Protein AF-A0A6M0Q9H6-F1 (afdb_monomer_lite)

Structure (mmCIF, N/CA/C/O backbone):
data_AF-A0A6M0Q9H6-F1
#
_entry.id   AF-A0A6M0Q9H6-F1
#
loop_
_atom_site.group_PDB
_atom_site.id
_atom_site.type_symbol
_atom_site.label_atom_id
_atom_site.label_alt_id
_atom_site.label_comp_id
_atom_site.label_asym_id
_atom_site.label_entity_id
_atom_site.label_seq_id
_atom_site.pdbx_PDB_ins_code
_atom_site.Cartn_x
_atom_site.Cartn_y
_atom_site.Cartn_z
_atom_site.occupancy
_atom_site.B_iso_or_equiv
_atom_site.auth_seq_id
_atom_site.auth_comp_id
_atom_site.auth_asym_id
_atom_site.auth_atom_id
_atom_site.pdbx_PDB_model_num
ATOM 1 N N . MET A 1 1 ? 6.453 -12.053 -12.865 1.00 72.69 1 MET A N 1
ATOM 2 C CA . MET A 1 1 ? 6.809 -11.068 -11.818 1.00 72.69 1 MET A CA 1
ATOM 3 C C . MET A 1 1 ? 5.564 -10.401 -11.248 1.00 72.69 1 MET A C 1
ATOM 5 O O . MET A 1 1 ? 5.385 -10.471 -10.042 1.00 72.69 1 MET A O 1
ATOM 9 N N . VAL A 1 2 ? 4.666 -9.883 -12.101 1.00 80.12 2 VAL A N 1
ATOM 10 C CA . VAL A 1 2 ? 3.345 -9.345 -11.707 1.00 80.12 2 VAL A CA 1
ATOM 11 C C . VAL A 1 2 ? 2.633 -10.237 -10.683 1.00 80.12 2 VAL A C 1
ATOM 13 O O . VAL A 1 2 ? 2.388 -9.797 -9.571 1.00 80.12 2 VAL A O 1
ATOM 16 N N . TYR A 1 3 ? 2.394 -11.515 -11.000 1.00 85.38 3 TYR A N 1
ATOM 17 C CA . TYR A 1 3 ? 1.658 -12.434 -10.118 1.00 85.38 3 TYR A CA 1
ATOM 18 C C . TYR A 1 3 ? 2.249 -12.576 -8.709 1.00 85.38 3 TYR A C 1
ATOM 20 O O . TYR A 1 3 ? 1.498 -12.706 -7.750 1.00 85.38 3 TYR A O 1
ATOM 28 N N . ILE A 1 4 ? 3.577 -12.510 -8.571 1.00 88.38 4 ILE A N 1
ATOM 29 C CA . ILE A 1 4 ? 4.256 -12.602 -7.271 1.00 88.38 4 ILE A CA 1
ATOM 30 C C . ILE A 1 4 ? 3.972 -11.341 -6.449 1.00 88.38 4 ILE A C 1
ATOM 32 O O . ILE A 1 4 ? 3.616 -11.443 -5.281 1.00 88.38 4 ILE A O 1
ATOM 36 N N . LEU A 1 5 ? 4.064 -10.159 -7.067 1.00 86.31 5 LEU A N 1
ATOM 37 C CA . LEU A 1 5 ? 3.745 -8.889 -6.410 1.00 86.31 5 LEU A CA 1
ATOM 38 C C . LEU A 1 5 ? 2.273 -8.826 -5.987 1.00 86.31 5 LEU A C 1
ATOM 40 O O . LEU A 1 5 ? 1.971 -8.388 -4.880 1.00 86.31 5 LEU A O 1
ATOM 44 N N . ILE A 1 6 ? 1.366 -9.323 -6.831 1.00 88.69 6 ILE A N 1
ATOM 45 C CA . ILE A 1 6 ? -0.061 -9.448 -6.504 1.00 88.69 6 ILE A CA 1
ATOM 46 C C . ILE A 1 6 ? -0.256 -10.336 -5.274 1.00 88.69 6 ILE A C 1
ATOM 48 O O . ILE A 1 6 ? -0.943 -9.945 -4.332 1.00 88.69 6 ILE A O 1
ATOM 52 N N . LEU A 1 7 ? 0.377 -11.512 -5.257 1.00 91.94 7 LEU A N 1
ATOM 53 C CA . LEU A 1 7 ? 0.319 -12.440 -4.127 1.00 91.94 7 LEU A CA 1
ATOM 54 C C . LEU A 1 7 ? 0.826 -11.787 -2.838 1.00 91.94 7 LEU A C 1
ATOM 56 O O . LEU A 1 7 ? 0.160 -11.871 -1.809 1.00 91.94 7 LEU A O 1
ATOM 60 N N . ILE A 1 8 ? 1.957 -11.080 -2.905 1.00 90.19 8 ILE A N 1
ATOM 61 C CA . ILE A 1 8 ? 2.517 -10.345 -1.764 1.00 90.19 8 ILE A CA 1
ATOM 62 C C . ILE A 1 8 ? 1.533 -9.279 -1.271 1.00 90.19 8 ILE A C 1
ATOM 64 O O . ILE A 1 8 ? 1.279 -9.199 -0.069 1.00 90.19 8 ILE A O 1
ATOM 68 N N . ALA A 1 9 ? 0.948 -8.487 -2.174 1.00 88.12 9 ALA A N 1
ATOM 69 C CA . ALA A 1 9 ? -0.020 -7.458 -1.806 1.00 88.12 9 ALA A CA 1
ATOM 70 C C . ALA A 1 9 ? -1.238 -8.065 -1.094 1.00 88.12 9 ALA A C 1
ATOM 72 O O . ALA A 1 9 ? -1.616 -7.600 -0.019 1.00 88.12 9 ALA A O 1
ATOM 73 N N . LEU A 1 10 ? -1.810 -9.141 -1.641 1.00 91.12 10 LEU A N 1
ATOM 74 C CA . LEU A 1 10 ? -2.946 -9.838 -1.035 1.00 91.12 10 LEU A CA 1
ATOM 75 C C . LEU A 1 10 ? -2.608 -10.401 0.348 1.00 91.12 10 LEU A C 1
ATOM 77 O O . LEU A 1 10 ? -3.406 -10.248 1.273 1.00 91.12 10 LEU A O 1
ATOM 81 N N . VAL A 1 11 ? -1.426 -11.003 0.511 1.00 92.31 11 VAL A N 1
ATOM 82 C CA . VAL A 1 11 ? -0.963 -11.512 1.809 1.00 92.31 11 VAL A CA 1
ATOM 83 C C . VAL A 1 11 ? -0.823 -10.373 2.813 1.00 92.31 11 VAL A C 1
ATOM 85 O O . VAL A 1 11 ? -1.334 -10.496 3.921 1.00 92.31 11 VAL A O 1
ATOM 88 N N . LEU A 1 12 ? -0.205 -9.249 2.443 1.00 90.06 12 LEU A N 1
ATOM 89 C CA . LEU A 1 12 ? -0.058 -8.093 3.335 1.00 90.06 12 LEU A CA 1
ATOM 90 C C . LEU A 1 12 ? -1.416 -7.531 3.768 1.00 90.06 12 LEU A C 1
ATOM 92 O O . LEU A 1 12 ? -1.637 -7.285 4.956 1.00 90.06 12 LEU A O 1
ATOM 96 N N . ILE A 1 13 ? -2.344 -7.376 2.823 1.00 89.81 13 ILE A N 1
ATOM 97 C CA . ILE A 1 13 ? -3.697 -6.886 3.098 1.00 89.81 13 ILE A CA 1
ATOM 98 C C . ILE A 1 13 ? -4.434 -7.868 4.017 1.00 89.81 13 ILE A C 1
ATOM 100 O O . ILE A 1 13 ? -4.943 -7.461 5.063 1.00 89.81 13 ILE A O 1
ATOM 104 N N . GLY A 1 14 ? -4.445 -9.160 3.686 1.00 88.81 14 GLY A N 1
ATOM 105 C CA . GLY A 1 14 ? -5.107 -10.194 4.483 1.00 88.81 14 GLY A CA 1
ATOM 106 C C . GLY A 1 14 ? -4.528 -10.310 5.894 1.00 88.81 14 GLY A C 1
ATO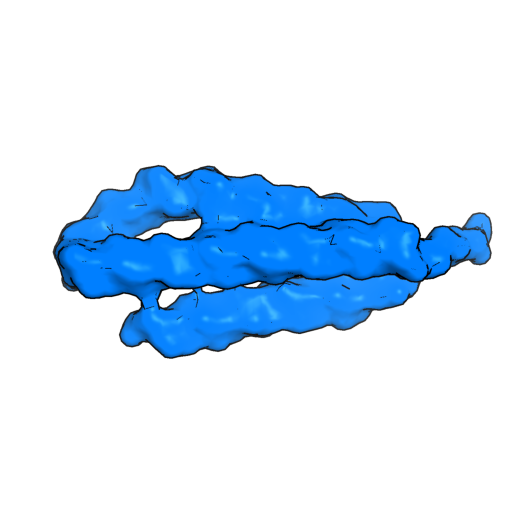M 107 O O . GLY A 1 14 ? -5.276 -10.303 6.873 1.00 88.81 14 GLY A O 1
ATOM 108 N N . LEU A 1 15 ? -3.198 -10.322 6.013 1.00 89.44 15 LEU A N 1
ATOM 109 C CA . LEU A 1 15 ? -2.495 -10.371 7.294 1.00 89.44 15 LEU A CA 1
ATOM 110 C C . LEU A 1 15 ? -2.805 -9.130 8.137 1.00 89.44 15 LEU A C 1
ATOM 112 O O . LEU A 1 15 ? -3.075 -9.252 9.331 1.00 89.44 15 LEU A O 1
ATOM 116 N N . SER A 1 16 ? -2.833 -7.945 7.520 1.00 87.25 16 SER A N 1
ATOM 117 C CA . SER A 1 16 ? -3.173 -6.705 8.222 1.00 87.25 16 SER A CA 1
ATOM 118 C C . SER A 1 16 ? -4.596 -6.740 8.784 1.00 87.25 16 SER A C 1
ATOM 120 O O . SER A 1 16 ? -4.802 -6.358 9.938 1.00 87.25 16 SER A O 1
ATOM 122 N N . MET A 1 17 ? -5.569 -7.267 8.030 1.00 86.25 17 MET A N 1
ATOM 123 C CA . MET A 1 17 ? -6.944 -7.425 8.511 1.00 86.25 17 MET A CA 1
ATOM 124 C C . MET A 1 17 ? -7.043 -8.462 9.628 1.00 86.25 17 MET A C 1
ATOM 126 O O . MET A 1 17 ? -7.724 -8.213 10.622 1.00 86.25 17 MET A O 1
ATOM 130 N N . TYR A 1 18 ? -6.351 -9.593 9.489 1.00 88.31 18 TYR A N 1
ATOM 131 C CA . TYR A 1 18 ? -6.367 -10.668 10.477 1.00 88.31 18 TYR A CA 1
ATOM 132 C C . TYR A 1 18 ? -5.752 -10.222 11.811 1.00 88.31 18 TYR A C 1
ATOM 134 O O . TYR A 1 18 ? -6.397 -10.307 12.857 1.00 88.31 18 TYR A O 1
ATOM 142 N N . L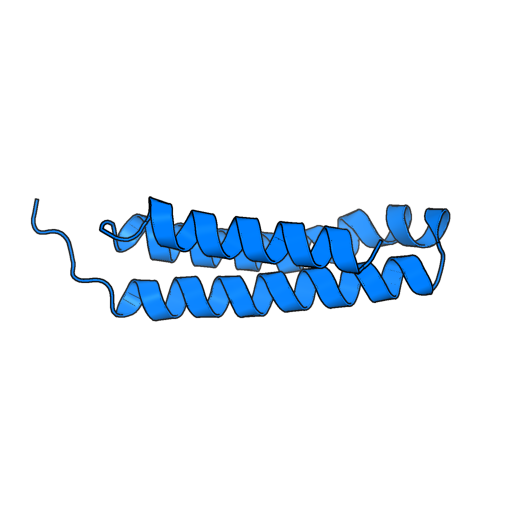EU A 1 19 ? -4.544 -9.652 11.773 1.00 84.12 19 LEU A N 1
ATOM 143 C CA . LEU A 1 19 ? -3.811 -9.223 12.969 1.00 84.12 19 LEU A CA 1
ATOM 144 C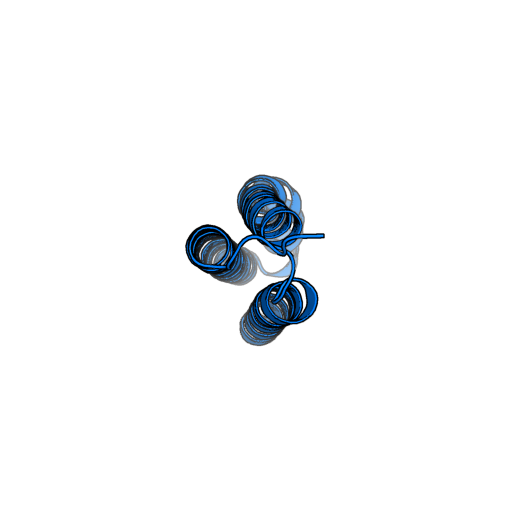 C . LEU A 1 19 ? -4.485 -8.060 13.706 1.00 84.12 19 LEU A C 1
ATOM 146 O O . LEU A 1 19 ? -4.289 -7.896 14.910 1.00 84.12 19 LEU A O 1
ATOM 150 N N . THR A 1 20 ? -5.281 -7.247 13.009 1.00 84.50 20 THR A N 1
ATOM 151 C CA . THR A 1 20 ? -5.944 -6.072 13.599 1.00 84.50 20 THR A CA 1
ATOM 152 C C . THR A 1 20 ? -7.450 -6.221 13.761 1.00 84.50 20 THR A C 1
ATOM 154 O O . THR A 1 20 ? -8.124 -5.249 14.108 1.00 84.50 20 THR A O 1
ATOM 157 N N . SER A 1 21 ? -7.988 -7.433 13.596 1.00 78.12 21 SER A N 1
ATOM 158 C CA . SER A 1 21 ? -9.434 -7.689 13.611 1.00 78.12 21 SER A CA 1
ATOM 159 C C . SER A 1 21 ? -10.149 -7.220 14.886 1.00 78.12 21 SER A C 1
ATOM 161 O O . SER A 1 21 ? -11.346 -6.946 14.829 1.00 78.12 21 SER A O 1
ATOM 163 N N . LYS A 1 22 ? -9.454 -7.135 16.027 1.00 80.62 22 LYS A N 1
ATOM 164 C CA . LYS A 1 22 ? -10.028 -6.679 17.308 1.00 80.62 22 LYS A CA 1
ATOM 165 C C . LYS A 1 22 ? -9.615 -5.258 17.697 1.00 80.62 22 LYS A C 1
ATOM 167 O O . LYS A 1 22 ? -10.270 -4.613 18.501 1.00 80.62 22 LYS A O 1
ATOM 172 N N . GLN A 1 23 ? -8.574 -4.720 17.065 1.00 84.44 23 GLN A N 1
ATOM 173 C CA . GLN A 1 23 ? -7.909 -3.501 17.516 1.00 84.44 23 GLN A CA 1
ATOM 174 C C . GLN A 1 23 ? -8.100 -2.368 16.511 1.00 84.44 23 GLN A C 1
ATOM 176 O O . GLN A 1 23 ? -7.238 -2.119 15.664 1.00 84.44 23 GLN A O 1
ATOM 181 N N . LYS A 1 24 ? -9.210 -1.627 16.649 1.00 84.94 24 LYS A N 1
ATOM 182 C CA . LYS A 1 24 ? -9.570 -0.484 15.784 1.00 84.94 24 LYS A CA 1
ATOM 183 C C . LYS A 1 24 ? -8.393 0.457 15.502 1.00 84.94 24 LYS A C 1
ATOM 185 O O . LYS A 1 24 ? -8.103 0.749 14.344 1.00 84.94 24 LYS A O 1
ATOM 190 N N . ARG A 1 25 ? -7.699 0.918 16.554 1.00 84.69 25 ARG A N 1
ATOM 191 C CA . ARG A 1 25 ? -6.557 1.845 16.426 1.00 84.69 25 ARG A CA 1
ATOM 192 C C . ARG A 1 25 ? -5.432 1.256 15.576 1.00 84.69 25 ARG A C 1
ATOM 194 O O . ARG A 1 25 ? -4.941 1.941 14.685 1.00 84.69 25 ARG A O 1
ATOM 201 N N . ARG A 1 26 ? -5.055 -0.007 15.811 1.00 87.38 26 ARG A N 1
ATOM 202 C CA . ARG A 1 26 ? -4.006 -0.670 15.020 1.00 87.38 26 ARG A CA 1
ATOM 203 C C . ARG A 1 26 ? -4.435 -0.874 13.572 1.00 87.38 26 ARG A C 1
ATOM 205 O O . ARG A 1 26 ? -3.615 -0.682 12.685 1.00 87.38 26 ARG A O 1
ATOM 212 N N . ARG A 1 27 ? -5.709 -1.192 13.323 1.00 89.75 27 ARG A N 1
ATOM 213 C CA . ARG A 1 27 ? -6.244 -1.366 11.966 1.00 89.75 27 ARG A CA 1
ATOM 214 C C . ARG A 1 27 ? -6.158 -0.085 11.140 1.00 89.75 27 ARG A C 1
ATOM 216 O O . ARG A 1 27 ? -5.668 -0.116 10.018 1.00 89.75 27 ARG A O 1
ATOM 223 N N . ILE A 1 28 ? -6.573 1.043 11.717 1.00 89.88 28 ILE A N 1
ATOM 224 C CA . ILE A 1 28 ? -6.486 2.357 11.060 1.00 89.88 28 ILE A CA 1
ATOM 225 C C . ILE A 1 28 ? -5.021 2.732 10.796 1.00 89.88 28 ILE A C 1
ATOM 227 O O . ILE A 1 28 ? -4.695 3.175 9.697 1.00 89.88 28 ILE A O 1
ATOM 231 N N . LEU A 1 29 ? -4.134 2.511 11.774 1.00 91.75 29 LEU A N 1
ATOM 232 C CA . LEU A 1 29 ? -2.710 2.826 11.642 1.00 91.75 29 LEU A CA 1
ATOM 233 C C . LEU A 1 29 ? -2.043 1.967 10.558 1.00 91.75 29 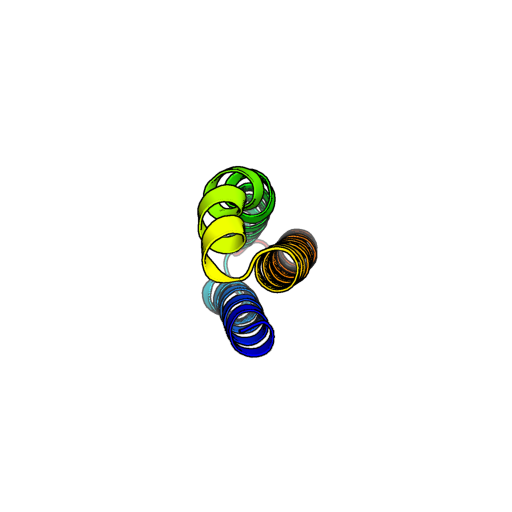LEU A C 1
ATOM 235 O O . LEU A 1 29 ? -1.338 2.513 9.718 1.00 91.75 29 LEU A O 1
ATOM 239 N N . LEU A 1 30 ? -2.318 0.657 10.509 1.00 91.75 30 LEU A N 1
ATOM 240 C CA . LEU A 1 30 ? -1.814 -0.211 9.439 1.00 91.75 30 LEU A CA 1
ATOM 241 C C . LEU A 1 30 ? -2.374 0.167 8.067 1.00 91.75 30 LEU A C 1
ATOM 243 O O . LEU A 1 30 ? -1.616 0.177 7.105 1.00 91.75 30 LEU A O 1
ATOM 247 N N . GLY A 1 31 ? -3.662 0.509 7.964 1.00 91.38 31 GLY A N 1
ATOM 248 C CA . GLY A 1 31 ? -4.248 0.982 6.706 1.00 91.38 31 GLY A CA 1
ATOM 249 C C . GLY A 1 31 ? -3.544 2.237 6.182 1.00 91.38 31 GLY A C 1
ATOM 250 O O . GLY A 1 31 ? -3.161 2.285 5.015 1.00 91.38 31 GLY A O 1
ATOM 251 N N . LEU A 1 32 ? -3.287 3.210 7.064 1.00 93.50 32 LEU A N 1
ATOM 252 C CA . LEU A 1 32 ? -2.483 4.397 6.751 1.00 93.50 32 LEU A CA 1
ATOM 253 C C . LEU A 1 32 ? -1.061 4.027 6.322 1.00 93.50 32 LEU A C 1
ATOM 255 O O . LEU A 1 32 ? -0.576 4.537 5.318 1.00 93.50 32 LEU A O 1
ATOM 259 N N . LEU A 1 33 ? -0.404 3.130 7.055 1.00 93.69 33 LEU A N 1
ATOM 260 C CA . LEU A 1 33 ? 0.970 2.722 6.773 1.00 93.69 33 LEU A CA 1
ATOM 261 C C . LEU A 1 33 ? 1.071 2.056 5.394 1.00 93.69 33 LEU A C 1
ATOM 263 O O . LEU A 1 33 ? 1.936 2.431 4.613 1.00 93.69 33 LEU A O 1
ATOM 267 N N . ILE A 1 34 ? 0.133 1.167 5.047 1.00 93.25 34 ILE A N 1
ATOM 268 C CA . ILE A 1 34 ? 0.055 0.533 3.722 1.00 93.25 34 ILE A CA 1
ATOM 269 C C . ILE A 1 34 ? -0.125 1.583 2.613 1.00 93.25 34 ILE A C 1
ATOM 271 O O . ILE A 1 34 ? 0.549 1.501 1.587 1.00 93.25 34 ILE A O 1
ATOM 275 N N . ILE A 1 35 ? -0.988 2.586 2.818 1.00 94.69 35 ILE A N 1
ATOM 276 C CA . ILE A 1 35 ? -1.183 3.686 1.856 1.00 94.69 35 ILE A CA 1
ATOM 277 C C . ILE A 1 35 ? 0.113 4.481 1.669 1.00 94.69 35 ILE A C 1
ATOM 279 O O . ILE A 1 35 ? 0.517 4.741 0.536 1.00 94.69 35 ILE A O 1
ATOM 283 N N . LEU A 1 36 ? 0.793 4.837 2.761 1.00 93.81 36 LEU A N 1
ATOM 284 C CA . LEU A 1 36 ? 2.069 5.547 2.685 1.00 93.81 36 LEU A CA 1
ATOM 285 C C . LEU A 1 36 ? 3.119 4.697 1.962 1.00 93.81 36 LEU A C 1
ATOM 287 O O . LEU A 1 36 ? 3.811 5.204 1.081 1.00 93.81 36 LEU A O 1
ATOM 291 N N . THR A 1 37 ? 3.202 3.399 2.259 1.00 91.50 37 THR A N 1
ATOM 292 C CA . THR A 1 37 ? 4.091 2.478 1.544 1.00 91.50 37 THR A CA 1
ATOM 293 C C . THR A 1 37 ? 3.783 2.447 0.048 1.00 91.50 37 THR A C 1
ATOM 295 O O . THR A 1 37 ? 4.716 2.501 -0.748 1.00 91.50 37 THR A O 1
ATOM 298 N N . ALA A 1 38 ? 2.513 2.434 -0.361 1.00 92.69 38 ALA A N 1
ATOM 299 C CA . ALA A 1 38 ? 2.145 2.475 -1.777 1.00 92.69 38 ALA A CA 1
ATOM 300 C C . ALA A 1 38 ? 2.626 3.764 -2.476 1.00 92.69 38 ALA A C 1
ATOM 302 O O . ALA A 1 38 ? 3.107 3.732 -3.606 1.00 92.69 38 ALA A O 1
ATOM 303 N N . ILE A 1 39 ? 2.541 4.910 -1.799 1.00 92.31 39 ILE A N 1
ATOM 304 C CA . ILE A 1 39 ? 2.939 6.202 -2.377 1.00 92.31 39 ILE A CA 1
ATOM 305 C C . ILE A 1 39 ? 4.464 6.329 -2.451 1.00 92.31 39 ILE A C 1
ATOM 307 O O . ILE A 1 39 ? 5.002 6.713 -3.488 1.00 92.31 39 ILE A O 1
ATOM 311 N N . PHE A 1 40 ? 5.172 6.001 -1.368 1.00 93.00 40 PHE A N 1
ATOM 312 C CA . PHE A 1 40 ? 6.624 6.180 -1.295 1.00 93.00 40 PHE A CA 1
ATOM 313 C C . PHE A 1 40 ? 7.404 5.073 -1.999 1.00 93.00 40 PHE A C 1
ATOM 315 O O . PHE A 1 40 ? 8.476 5.338 -2.540 1.00 93.00 40 PHE A O 1
ATOM 322 N N . SER A 1 41 ? 6.896 3.840 -2.022 1.00 90.62 41 SER A N 1
ATOM 323 C CA . SER A 1 41 ? 7.637 2.736 -2.639 1.00 90.62 41 SER A CA 1
ATOM 324 C C . SER A 1 41 ?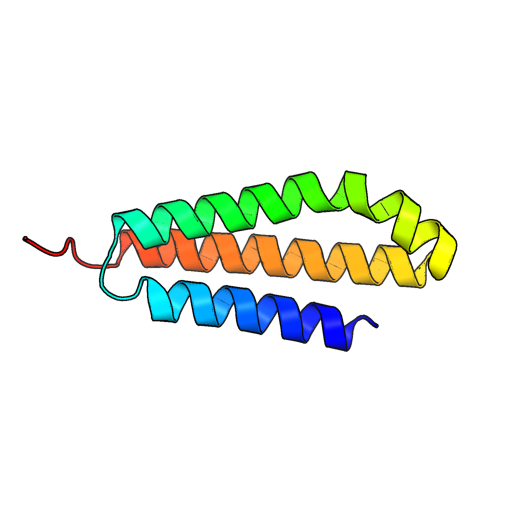 7.701 2.850 -4.160 1.00 90.62 41 SER A C 1
ATOM 326 O O . SER A 1 41 ? 8.680 2.397 -4.745 1.00 90.62 41 SER A O 1
ATOM 328 N N . TYR A 1 42 ? 6.730 3.506 -4.805 1.00 87.94 42 TYR A N 1
ATOM 329 C CA . TYR A 1 42 ? 6.742 3.697 -6.253 1.00 87.94 42 TYR A CA 1
ATOM 330 C C . TYR A 1 42 ? 7.989 4.457 -6.752 1.00 87.94 42 TYR A C 1
ATOM 332 O O . TYR A 1 42 ? 8.784 3.846 -7.464 1.00 87.94 42 TYR A O 1
ATOM 340 N N . PRO A 1 43 ? 8.254 5.723 -6.365 1.00 91.38 43 PRO A N 1
ATOM 341 C CA . PRO A 1 43 ? 9.439 6.445 -6.838 1.00 91.38 43 PRO A CA 1
ATOM 342 C C . PRO A 1 43 ? 10.760 5.783 -6.417 1.00 91.38 43 PRO A C 1
ATOM 344 O O . PRO A 1 43 ? 11.744 5.892 -7.140 1.00 91.38 43 PRO A O 1
ATOM 347 N N . ILE A 1 44 ? 10.783 5.071 -5.284 1.00 92.69 44 ILE A N 1
ATOM 348 C CA . ILE A 1 44 ? 11.979 4.368 -4.794 1.00 92.69 44 ILE A CA 1
ATOM 349 C C . ILE A 1 44 ? 12.288 3.126 -5.643 1.00 92.69 44 ILE A C 1
ATOM 351 O O . ILE A 1 44 ? 13.451 2.843 -5.924 1.00 92.69 44 ILE A O 1
ATOM 355 N N . LEU A 1 45 ? 11.264 2.371 -6.048 1.00 90.50 45 LEU A N 1
ATOM 356 C CA . LEU A 1 45 ? 11.429 1.093 -6.746 1.00 90.50 45 LEU A CA 1
ATOM 357 C C . LEU A 1 45 ? 11.404 1.228 -8.274 1.00 90.50 45 LEU A C 1
ATOM 359 O O . LEU A 1 45 ? 11.862 0.315 -8.959 1.00 90.50 45 LEU A O 1
ATOM 363 N N . VAL A 1 46 ? 10.914 2.344 -8.823 1.00 91.19 46 VAL A N 1
ATOM 364 C CA . VAL A 1 46 ? 10.892 2.591 -10.276 1.00 91.19 46 VAL A CA 1
ATOM 365 C C . VAL A 1 46 ? 12.274 2.446 -10.930 1.00 91.19 46 VAL A C 1
ATOM 367 O O . VAL A 1 46 ? 12.333 1.743 -11.936 1.00 91.19 46 VAL A O 1
ATOM 370 N N . PRO A 1 47 ? 13.381 3.010 -10.401 1.00 90.62 47 PRO A N 1
ATOM 371 C CA . PRO A 1 47 ? 14.705 2.830 -11.002 1.00 90.62 47 PRO A CA 1
ATOM 372 C C . PRO A 1 47 ? 15.116 1.354 -11.054 1.00 90.62 47 PRO A C 1
ATOM 374 O O . PRO A 1 47 ? 15.540 0.854 -12.088 1.00 90.62 47 PRO A O 1
ATOM 377 N N . VAL A 1 48 ? 14.878 0.622 -9.961 1.00 89.31 48 VAL A N 1
ATOM 378 C CA . VAL A 1 48 ? 15.235 -0.798 -9.834 1.00 89.31 48 VAL A CA 1
ATOM 379 C C . VAL A 1 48 ? 14.448 -1.665 -10.822 1.00 89.31 48 VAL A C 1
ATOM 381 O O . VAL A 1 48 ? 15.011 -2.501 -11.526 1.00 89.31 48 VAL A O 1
ATOM 384 N N . PHE A 1 49 ? 13.129 -1.473 -10.901 1.00 87.00 49 PHE A N 1
ATOM 385 C CA . PHE A 1 49 ? 12.269 -2.259 -11.792 1.00 87.00 49 PHE A CA 1
ATOM 386 C C . PHE A 1 49 ? 12.372 -1.819 -13.259 1.00 87.00 49 PHE A C 1
ATOM 388 O O . PHE A 1 49 ? 12.184 -2.646 -14.157 1.00 87.00 49 PHE A O 1
ATOM 395 N N . GLY A 1 50 ? 12.688 -0.544 -13.495 1.00 86.12 50 GLY A N 1
ATOM 396 C CA . GLY A 1 50 ? 12.957 0.024 -14.811 1.00 86.12 50 GLY A CA 1
ATOM 397 C C . GLY A 1 50 ? 14.248 -0.512 -15.424 1.00 86.12 50 GLY A C 1
ATOM 398 O O . GLY A 1 50 ? 14.265 -0.825 -16.609 1.00 86.12 50 GLY A O 1
ATOM 399 N N . GLU A 1 51 ? 15.300 -0.726 -14.639 1.00 87.75 51 GLU A N 1
ATOM 400 C CA . GLU A 1 51 ? 16.524 -1.354 -15.153 1.00 87.75 51 GLU A CA 1
ATOM 401 C C . GLU A 1 51 ? 16.365 -2.863 -15.366 1.00 87.75 51 GLU A C 1
ATOM 403 O O . GLU A 1 51 ? 16.864 -3.412 -16.346 1.00 87.75 51 GLU A O 1
ATOM 408 N N . TRP A 1 52 ? 15.633 -3.553 -14.487 1.00 82.00 52 TRP A N 1
ATOM 409 C CA . TRP A 1 52 ? 15.562 -5.015 -14.541 1.00 82.00 52 TRP A CA 1
ATOM 410 C C . TRP A 1 52 ? 14.664 -5.544 -15.668 1.00 82.00 52 TRP A C 1
ATOM 412 O O . TRP A 1 52 ? 14.965 -6.572 -16.279 1.00 82.00 52 TRP A O 1
ATOM 422 N N . LYS A 1 53 ? 13.532 -4.877 -15.928 1.00 83.31 53 LYS A N 1
ATOM 423 C CA . LYS A 1 53 ? 12.532 -5.312 -16.922 1.00 83.31 53 LYS A CA 1
ATOM 424 C C . LYS A 1 53 ? 11.896 -4.166 -17.711 1.00 83.31 53 LYS A C 1
ATOM 426 O O . LYS A 1 53 ? 10.843 -4.368 -18.323 1.00 83.31 53 LYS A O 1
ATOM 431 N N . ALA A 1 54 ? 12.505 -2.979 -17.701 1.00 87.56 54 ALA A N 1
ATOM 432 C CA . ALA A 1 54 ? 12.025 -1.809 -18.432 1.00 87.56 54 ALA A CA 1
ATOM 433 C C . ALA A 1 54 ? 10.521 -1.574 -18.209 1.00 87.56 54 ALA A C 1
ATOM 435 O O . ALA A 1 54 ? 10.053 -1.434 -17.077 1.00 87.56 54 ALA A O 1
ATOM 436 N N . MET A 1 55 ? 9.751 -1.567 -19.294 1.00 87.62 55 MET A N 1
ATOM 437 C CA . MET A 1 55 ? 8.330 -1.242 -19.282 1.00 87.62 55 MET A CA 1
ATOM 438 C C . MET A 1 55 ? 7.484 -2.276 -18.524 1.00 87.62 55 MET A C 1
ATOM 440 O O . MET A 1 55 ? 6.580 -1.898 -17.782 1.00 87.62 55 MET A O 1
ATOM 444 N N . GLU A 1 56 ? 7.795 -3.572 -18.645 1.00 87.19 56 GLU A N 1
ATOM 445 C CA . GLU A 1 56 ? 7.053 -4.629 -17.943 1.00 87.19 56 GLU A CA 1
ATOM 446 C C . GLU A 1 56 ? 7.273 -4.569 -16.427 1.00 87.19 56 GLU A C 1
ATOM 448 O O . GLU A 1 56 ? 6.345 -4.798 -15.644 1.00 87.19 56 GLU A O 1
ATOM 453 N N . GLY A 1 57 ? 8.501 -4.252 -16.002 1.00 86.56 57 GLY A N 1
ATOM 454 C CA . GLY A 1 57 ? 8.852 -4.088 -14.591 1.00 86.56 57 GLY A CA 1
ATOM 455 C C . GLY A 1 57 ? 8.092 -2.926 -13.962 1.00 86.56 57 GLY A C 1
ATOM 456 O O . GLY A 1 57 ? 7.445 -3.096 -12.926 1.00 86.56 57 GLY A O 1
ATOM 457 N N . VAL A 1 58 ? 8.091 -1.775 -14.637 1.00 90.25 58 VAL A N 1
ATOM 458 C CA . VAL A 1 58 ? 7.358 -0.581 -14.195 1.00 90.25 58 VAL A CA 1
ATOM 459 C C . VAL A 1 58 ? 5.848 -0.830 -14.188 1.00 90.25 58 VAL A C 1
ATOM 461 O O . VAL A 1 58 ? 5.196 -0.528 -13.192 1.00 90.25 58 VAL A O 1
ATOM 464 N N . ALA A 1 59 ? 5.282 -1.461 -15.221 1.00 90.56 59 ALA A N 1
ATOM 465 C CA . ALA A 1 59 ? 3.857 -1.805 -15.251 1.00 90.56 59 ALA A CA 1
ATOM 466 C C . ALA A 1 59 ? 3.458 -2.737 -14.091 1.00 90.56 59 ALA A C 1
ATOM 468 O O . ALA A 1 59 ? 2.442 -2.517 -13.429 1.00 90.56 59 ALA A O 1
ATOM 469 N N . SER A 1 60 ? 4.293 -3.737 -13.786 1.00 90.69 60 SER A N 1
ATOM 470 C CA . SER A 1 60 ? 4.095 -4.630 -12.635 1.00 90.69 60 SER A CA 1
ATOM 471 C C . SER A 1 60 ? 4.088 -3.861 -11.312 1.00 90.69 60 SER A C 1
ATOM 473 O O . SER A 1 60 ? 3.271 -4.134 -10.430 1.00 90.69 60 SER A O 1
ATOM 475 N N . LEU A 1 61 ? 4.995 -2.892 -11.180 1.00 91.62 61 LEU A N 1
ATOM 476 C CA . LEU A 1 61 ? 5.136 -2.055 -9.995 1.00 91.62 61 LEU A CA 1
ATOM 477 C C . LEU A 1 61 ? 3.953 -1.087 -9.831 1.00 91.62 61 LEU A C 1
ATOM 479 O O . LEU A 1 61 ? 3.490 -0.887 -8.708 1.00 91.62 61 LEU A O 1
ATOM 483 N N . ILE A 1 62 ? 3.424 -0.534 -10.927 1.00 92.88 62 ILE A N 1
ATOM 484 C CA . ILE A 1 62 ? 2.195 0.278 -10.923 1.00 92.88 62 ILE A CA 1
ATOM 485 C C . ILE A 1 62 ? 1.035 -0.556 -10.375 1.00 92.88 62 ILE A C 1
ATOM 487 O O . ILE A 1 62 ? 0.377 -0.149 -9.418 1.00 92.88 62 ILE A O 1
ATOM 491 N N . VAL A 1 63 ? 0.817 -1.748 -10.937 1.00 93.00 63 VAL A N 1
ATOM 492 C CA . VAL A 1 63 ? -0.268 -2.653 -10.529 1.00 93.00 63 VAL A CA 1
ATOM 493 C C . VAL A 1 63 ? -0.148 -3.037 -9.051 1.00 93.00 63 VAL A C 1
ATOM 495 O O . VAL A 1 63 ? -1.140 -3.011 -8.323 1.00 93.00 63 VAL A O 1
ATOM 498 N N . PHE A 1 64 ? 1.067 -3.334 -8.587 1.00 92.81 64 PHE A N 1
ATOM 499 C CA . PHE A 1 64 ? 1.345 -3.622 -7.181 1.00 92.81 64 PHE A CA 1
ATOM 500 C C . PHE A 1 64 ? 0.976 -2.456 -6.256 1.00 92.81 64 PHE A C 1
ATOM 502 O O . PHE A 1 64 ? 0.251 -2.650 -5.279 1.00 92.81 64 PHE A O 1
ATOM 509 N N . ASN A 1 65 ? 1.426 -1.242 -6.581 1.00 94.00 65 ASN A N 1
ATOM 510 C CA . ASN A 1 65 ? 1.160 -0.057 -5.766 1.00 94.00 65 ASN A CA 1
ATOM 511 C C . ASN A 1 65 ? -0.323 0.319 -5.756 1.00 94.00 65 ASN A C 1
ATOM 513 O O . ASN A 1 65 ? -0.855 0.653 -4.699 1.00 94.00 65 ASN A O 1
ATOM 517 N N . PHE A 1 66 ? -1.024 0.182 -6.885 1.00 94.25 66 PHE A N 1
ATOM 518 C CA . PHE A 1 66 ? -2.478 0.349 -6.924 1.00 94.25 66 PHE A CA 1
ATOM 519 C C . PHE A 1 66 ? -3.197 -0.655 -6.023 1.00 94.25 66 PHE A C 1
ATOM 521 O O . PHE A 1 66 ? -4.110 -0.277 -5.289 1.00 94.25 66 PHE A O 1
ATOM 528 N N . MET A 1 67 ? -2.775 -1.920 -6.031 1.00 94.50 67 MET A N 1
ATOM 529 C CA . MET A 1 67 ? -3.354 -2.932 -5.149 1.00 94.50 67 MET A CA 1
ATOM 530 C C . MET A 1 67 ? -3.101 -2.639 -3.673 1.00 94.50 67 MET A C 1
ATOM 532 O O . MET A 1 67 ? -4.027 -2.763 -2.873 1.00 94.50 67 MET A O 1
ATOM 536 N N . LEU A 1 68 ? -1.888 -2.215 -3.308 1.00 94.12 68 LEU A N 1
ATOM 537 C CA . LEU A 1 68 ? -1.592 -1.787 -1.941 1.00 94.12 68 LEU A CA 1
ATOM 538 C C . LEU A 1 68 ? -2.435 -0.576 -1.539 1.00 94.12 68 LEU A C 1
ATOM 540 O O . LEU A 1 68 ? -2.985 -0.570 -0.443 1.00 94.12 68 LEU A O 1
ATOM 544 N N . LEU A 1 69 ? -2.592 0.413 -2.419 1.00 95.00 69 LEU A N 1
ATOM 545 C CA . LEU A 1 69 ? -3.398 1.600 -2.146 1.00 95.00 69 LEU A CA 1
ATOM 546 C C . LEU A 1 69 ? -4.863 1.229 -1.881 1.00 95.00 69 LEU A C 1
ATOM 548 O O . LEU A 1 69 ? -5.418 1.603 -0.847 1.00 95.00 69 LEU A O 1
ATOM 552 N N . ILE A 1 70 ? -5.470 0.448 -2.780 1.00 94.81 70 ILE A N 1
ATOM 553 C CA . ILE A 1 70 ? -6.848 -0.038 -2.628 1.00 94.81 70 ILE A CA 1
ATOM 554 C C . ILE A 1 70 ? -6.963 -0.873 -1.351 1.00 94.81 70 ILE A C 1
ATOM 556 O O . ILE A 1 70 ? -7.854 -0.639 -0.539 1.00 94.81 70 ILE A O 1
ATOM 560 N N . GLY A 1 71 ? -6.036 -1.802 -1.127 1.00 92.81 71 GLY A N 1
ATOM 561 C CA . GLY A 1 71 ? -5.999 -2.640 0.065 1.00 92.81 71 GLY A CA 1
ATOM 562 C C . GLY A 1 71 ? -5.903 -1.847 1.364 1.00 92.81 71 GLY A C 1
ATOM 563 O O . 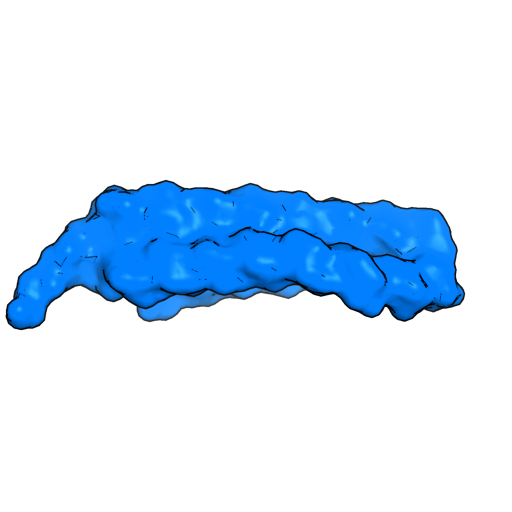GLY A 1 71 ? -6.667 -2.096 2.295 1.00 92.81 71 GLY A O 1
ATOM 564 N N . GLY A 1 72 ? -5.016 -0.856 1.413 1.00 92.38 72 GLY A N 1
ATOM 565 C CA . GLY A 1 72 ? -4.860 0.055 2.540 1.00 92.38 72 GLY A CA 1
ATOM 566 C C . GLY A 1 72 ? -6.130 0.861 2.805 1.00 92.38 72 GLY A C 1
ATOM 567 O O . GLY A 1 72 ? -6.555 0.951 3.957 1.00 92.38 72 GLY A O 1
ATOM 568 N N . LEU A 1 73 ? -6.803 1.351 1.755 1.00 94.19 73 LEU A N 1
ATOM 569 C CA . LEU A 1 73 ? -8.114 1.999 1.875 1.00 94.19 73 LEU A CA 1
ATOM 570 C C . LEU A 1 73 ? -9.169 1.043 2.443 1.00 94.19 73 LEU A C 1
ATOM 572 O O . LEU A 1 73 ? -9.881 1.423 3.372 1.00 94.19 73 LEU A O 1
ATOM 576 N N . VAL A 1 74 ? -9.248 -0.203 1.962 1.00 92.94 74 VAL A N 1
ATOM 577 C CA . VAL A 1 74 ? -10.189 -1.199 2.508 1.00 92.94 74 VAL A CA 1
ATOM 578 C C . VAL A 1 74 ? -9.902 -1.470 3.985 1.00 92.94 74 VAL A C 1
ATOM 580 O O . VAL A 1 74 ? -10.825 -1.483 4.800 1.00 92.94 74 VAL A O 1
ATOM 583 N N . VAL A 1 75 ? -8.633 -1.654 4.358 1.00 92.06 75 VAL A N 1
ATOM 584 C CA . VAL A 1 75 ? -8.221 -1.871 5.753 1.00 92.06 75 VAL A CA 1
ATOM 585 C C . VAL A 1 75 ? -8.608 -0.677 6.623 1.00 92.06 75 VAL A C 1
ATOM 587 O O . VAL A 1 75 ? -9.139 -0.871 7.716 1.00 92.06 75 VAL A O 1
ATOM 590 N N . LEU A 1 76 ? -8.398 0.542 6.128 1.00 91.44 76 LEU A N 1
ATOM 591 C CA . LEU A 1 76 ? -8.692 1.790 6.826 1.00 91.44 76 LEU A CA 1
ATOM 592 C C . LEU A 1 76 ? -10.204 1.981 7.026 1.00 91.44 76 LEU A C 1
ATOM 594 O O . LEU A 1 76 ? -10.648 2.200 8.157 1.00 91.44 76 LEU A O 1
ATOM 598 N N . VAL A 1 77 ? -11.002 1.803 5.969 1.00 90.25 77 VAL A N 1
ATOM 599 C CA . VAL A 1 77 ? -12.474 1.829 6.028 1.00 90.25 77 VAL A CA 1
ATOM 600 C C . VAL A 1 77 ? -12.982 0.774 7.006 1.00 90.25 77 VAL A C 1
ATOM 602 O O . VAL A 1 77 ? -13.750 1.082 7.918 1.00 90.25 77 VAL A O 1
ATOM 605 N N . ALA A 1 78 ? -12.501 -0.461 6.898 1.00 87.12 78 ALA A N 1
ATOM 606 C CA . ALA A 1 78 ? -12.898 -1.529 7.805 1.00 87.12 78 ALA A CA 1
ATOM 607 C C . ALA A 1 78 ? -12.424 -1.286 9.254 1.00 87.12 78 ALA A C 1
ATOM 609 O O . ALA A 1 78 ? -13.075 -1.723 10.207 1.00 87.12 78 ALA A O 1
ATOM 610 N N . GLY A 1 79 ? -11.340 -0.531 9.445 1.00 86.62 79 GLY A N 1
ATOM 611 C CA . GLY A 1 79 ? -10.919 0.015 10.733 1.00 86.62 79 GLY A CA 1
ATOM 612 C C . GLY A 1 79 ? -11.985 0.902 11.368 1.00 86.62 79 GLY A C 1
ATOM 613 O O . GLY A 1 79 ? -12.293 0.727 12.545 1.00 86.62 79 GLY A O 1
ATOM 614 N N . PHE A 1 80 ? -12.626 1.788 10.605 1.00 83.94 80 PHE A N 1
ATOM 615 C CA . PHE A 1 80 ? -13.704 2.631 11.133 1.00 83.94 80 PHE A CA 1
ATOM 616 C C . PHE A 1 80 ? -14.913 1.831 11.630 1.00 83.94 80 PHE A C 1
ATOM 618 O O . PHE A 1 80 ? -15.461 2.179 12.681 1.00 83.94 80 PHE A O 1
ATOM 625 N N . PHE A 1 81 ? -15.260 0.740 10.940 1.00 84.44 81 PHE A N 1
ATOM 626 C CA . PHE A 1 81 ? -16.360 -0.165 11.306 1.00 84.44 81 PHE A CA 1
ATOM 627 C C . PHE A 1 81 ? -16.001 -1.194 12.387 1.00 84.44 81 PHE A C 1
ATOM 629 O O . PHE A 1 81 ? -16.888 -1.838 12.948 1.00 84.44 81 PHE A O 1
ATOM 636 N N . THR A 1 82 ? -14.718 -1.356 12.717 1.00 83.06 82 THR A N 1
ATOM 637 C CA . THR A 1 82 ? -14.299 -2.253 13.801 1.00 83.06 82 THR A CA 1
ATOM 638 C C . THR A 1 82 ? -14.724 -1.643 15.138 1.00 83.06 82 THR A C 1
ATOM 640 O O . THR A 1 82 ? -14.440 -0.472 15.412 1.00 83.06 82 THR A O 1
ATOM 643 N N . LYS A 1 83 ? -15.431 -2.416 15.975 1.00 75.06 83 LYS A N 1
ATOM 644 C CA . LYS A 1 83 ? -15.863 -1.957 17.304 1.00 75.06 83 LYS A CA 1
ATOM 645 C C . LYS A 1 83 ? -14.639 -1.558 18.130 1.00 75.06 83 LYS A C 1
ATOM 647 O O . LYS A 1 83 ? -13.600 -2.210 18.071 1.00 75.06 83 LYS A O 1
ATOM 652 N N . VAL A 1 84 ? -14.761 -0.465 18.881 1.00 65.69 84 VAL A N 1
ATOM 653 C CA . VAL A 1 84 ? -13.737 -0.074 19.852 1.00 65.69 84 VAL A CA 1
ATOM 654 C C . VAL A 1 84 ? -13.721 -1.158 20.923 1.00 65.69 84 VAL A C 1
ATOM 656 O O . VAL A 1 84 ? -14.723 -1.345 21.612 1.00 65.69 84 VAL A O 1
ATOM 659 N N . GLU A 1 85 ? -12.621 -1.901 21.016 1.00 60.69 85 GLU A N 1
ATOM 660 C CA . GLU A 1 85 ? -12.388 -2.823 22.123 1.00 60.69 85 GLU A CA 1
ATOM 661 C C . GLU A 1 85 ? -12.383 -1.977 23.403 1.00 60.69 85 GLU A C 1
ATOM 663 O O . GLU A 1 85 ? -11.513 -1.127 23.594 1.00 60.69 85 GLU A O 1
ATOM 668 N N . LYS A 1 86 ? -13.446 -2.111 24.206 1.00 51.28 86 LYS A N 1
ATOM 669 C CA . LYS A 1 86 ? -13.525 -1.532 25.547 1.00 51.28 86 LYS A CA 1
ATOM 670 C C . LYS A 1 86 ? -12.606 -2.378 26.427 1.00 51.28 86 LYS A C 1
ATOM 672 O O . LYS A 1 86 ? -13.047 -3.398 26.947 1.00 51.28 86 LYS A O 1
ATOM 677 N N . THR A 1 87 ? -11.330 -2.012 26.477 1.00 50.31 87 THR A N 1
ATOM 678 C CA . THR A 1 87 ? -10.431 -2.394 27.575 1.00 50.31 87 THR A CA 1
ATOM 679 C C . THR A 1 87 ? -10.805 -1.626 28.824 1.00 50.31 87 THR A C 1
ATOM 681 O O . THR A 1 87 ? -11.000 -0.396 28.678 1.00 50.31 87 THR A O 1
#

Foldseek 3Di:
DLVVLVVVLVCLLVVLCVVCLQPLVSLLVSLVVLLVCLVVVLVVCCVVQCVPPNPVSNVSSPSSSVSSNVSSVVSNVVSVVRDHPPD

Radius of gyration: 14.58 Å; chains: 1; bounding box: 33×19×47 Å

Secondary structure (DSSP, 8-state):
-HHHHHHHHHHHHHHHHHHTTT-HHHHHHHHHHHHHHHHHHHHHHHHHHHHHHHHHHHHHHHHHHHHHHHHHHHHHHHHHHS-----

pLDDT: mean 87.58, std 8.11, range [50.31, 95.0]

Sequence (87 aa):
MVYILILIALVLIGLSMYLTSKQKRRRILLGLLIILTAIFSYPILVPVFGEWKAMEGVASLIVFNFMLLIGGLVVLVAGFFTKVEKT

Organism: NCBI:txid1808955